Protein AF-A0A2H0VVC9-F1 (afdb_monomer_lite)

Foldseek 3Di:
DPPCVVCVVVVVVVVVVVVVVVVVVVVVVVVVVVVVVVVVVVVVVVVVVVVVVVVVVVVVVCPVPPVVVQVCCCVVVVDDDPPDDDDDDDD

pLDDT: mean 83.44, std 11.23, range [47.62, 96.31]

Structure (mmCIF, N/CA/C/O backbone):
data_AF-A0A2H0VVC9-F1
#
_entry.id   AF-A0A2H0VVC9-F1
#
loop_
_atom_site.group_PDB
_atom_site.id
_atom_site.type_symbol
_atom_site.label_atom_id
_atom_site.label_alt_id
_atom_site.label_comp_id
_atom_site.label_asym_id
_atom_site.label_entity_id
_atom_site.label_seq_id
_atom_site.pdbx_PDB_ins_code
_atom_site.Cartn_x
_atom_site.Cartn_y
_atom_site.Cartn_z
_atom_site.occupancy
_atom_site.B_iso_or_equiv
_atom_site.auth_seq_id
_atom_site.auth_comp_id
_atom_site.auth_asym_id
_atom_site.auth_atom_id
_atom_site.pdbx_PDB_model_num
ATOM 1 N N . MET A 1 1 ? 40.873 -8.728 -44.863 1.00 47.62 1 MET A N 1
ATOM 2 C CA . MET A 1 1 ? 40.056 -8.383 -43.676 1.00 47.62 1 MET A CA 1
ATOM 3 C C . MET A 1 1 ? 39.179 -7.143 -43.946 1.00 47.62 1 MET A C 1
ATOM 5 O O . MET A 1 1 ? 39.280 -6.168 -43.221 1.00 47.62 1 MET A O 1
ATOM 9 N N . SER A 1 2 ? 38.323 -7.138 -44.983 1.00 51.97 2 SER A N 1
ATOM 10 C CA . SER A 1 2 ? 37.499 -5.956 -45.351 1.00 51.97 2 SER A CA 1
ATOM 11 C C . SER A 1 2 ? 35.980 -6.173 -45.264 1.00 51.97 2 SER A C 1
ATOM 13 O O . SER A 1 2 ? 35.212 -5.256 -45.537 1.00 51.97 2 SER A O 1
ATOM 15 N N . PHE A 1 3 ? 35.520 -7.354 -44.836 1.00 52.22 3 PHE A N 1
ATOM 16 C CA . PHE A 1 3 ? 34.093 -7.596 -44.576 1.00 52.22 3 PHE A CA 1
ATOM 17 C C . PHE A 1 3 ? 33.601 -6.914 -43.288 1.00 52.22 3 PHE A C 1
ATOM 19 O O . PHE A 1 3 ? 32.419 -6.603 -43.166 1.00 52.22 3 PHE A O 1
ATOM 26 N N . TRP A 1 4 ? 34.509 -6.616 -42.351 1.00 57.34 4 TRP A N 1
ATOM 27 C CA . TRP A 1 4 ? 34.152 -6.060 -41.043 1.00 57.34 4 TRP A CA 1
ATOM 28 C C . TRP A 1 4 ? 33.723 -4.588 -41.112 1.00 57.34 4 TRP A C 1
ATOM 30 O O . TRP A 1 4 ? 32.752 -4.202 -40.470 1.00 57.34 4 TRP A O 1
ATOM 40 N N . SER A 1 5 ? 34.348 -3.783 -41.975 1.00 63.16 5 SER A N 1
ATOM 41 C CA . SER A 1 5 ? 33.979 -2.374 -42.178 1.00 63.16 5 SER A CA 1
ATOM 42 C C . SER A 1 5 ? 32.667 -2.187 -42.950 1.00 63.16 5 SER A C 1
ATOM 44 O O . SER A 1 5 ? 32.051 -1.129 -42.849 1.00 63.16 5 SER A O 1
ATOM 46 N N . ARG A 1 6 ? 32.204 -3.208 -43.689 1.00 68.44 6 ARG A N 1
ATOM 47 C CA . ARG A 1 6 ? 30.978 -3.132 -44.504 1.00 68.44 6 ARG A CA 1
ATOM 48 C C . ARG A 1 6 ? 29.705 -3.442 -43.708 1.00 68.44 6 ARG A C 1
ATOM 50 O O . ARG A 1 6 ? 28.676 -2.830 -43.969 1.00 68.44 6 ARG A O 1
ATOM 57 N N . SER A 1 7 ? 29.783 -4.328 -42.711 1.00 74.56 7 SER A N 1
ATOM 58 C CA . SER A 1 7 ? 28.656 -4.663 -41.817 1.00 74.56 7 SER A CA 1
ATOM 59 C C . SER A 1 7 ? 28.648 -3.903 -40.487 1.00 74.56 7 SER A C 1
ATOM 61 O O . SER A 1 7 ? 27.659 -3.984 -39.760 1.00 74.56 7 SER A O 1
ATOM 63 N N . TRP A 1 8 ? 29.693 -3.133 -40.165 1.00 82.94 8 TRP A N 1
ATOM 64 C CA . TRP A 1 8 ? 29.770 -2.372 -38.910 1.00 82.94 8 TRP A CA 1
ATOM 65 C C . TRP A 1 8 ? 28.611 -1.381 -38.726 1.00 82.94 8 TRP A C 1
ATOM 67 O O . TRP A 1 8 ? 28.084 -1.237 -37.626 1.00 82.94 8 TRP A O 1
ATOM 77 N N . TRP A 1 9 ? 28.150 -0.755 -39.812 1.00 87.38 9 TRP A N 1
ATOM 78 C CA . TRP A 1 9 ? 27.004 0.158 -39.776 1.00 87.38 9 TRP A CA 1
ATOM 79 C C . TRP A 1 9 ? 25.696 -0.530 -39.371 1.00 87.38 9 TRP A C 1
ATOM 81 O O . TRP A 1 9 ? 24.907 0.057 -38.636 1.00 87.38 9 TRP A O 1
ATOM 91 N N . VAL A 1 10 ? 25.486 -1.788 -39.772 1.00 90.25 10 VAL A N 1
ATOM 92 C CA . VAL A 1 10 ? 24.300 -2.566 -39.373 1.00 90.25 10 VAL A CA 1
ATOM 93 C C . VAL A 1 10 ? 24.372 -2.919 -37.892 1.00 90.25 10 VAL A C 1
ATOM 95 O O . VAL A 1 10 ? 23.382 -2.792 -37.182 1.00 90.25 10 VAL A O 1
ATOM 98 N N . VAL A 1 11 ? 25.555 -3.304 -37.405 1.00 89.00 11 VAL A N 1
ATOM 99 C CA . VAL A 1 11 ? 25.772 -3.580 -35.977 1.00 89.00 11 VAL A CA 1
ATOM 100 C C . VAL A 1 11 ? 25.531 -2.322 -35.146 1.00 89.00 11 VAL A C 1
ATOM 102 O O . VAL A 1 11 ? 24.836 -2.388 -34.139 1.00 89.00 11 VAL A O 1
ATOM 105 N N . SER A 1 12 ? 26.039 -1.170 -35.590 1.00 88.19 12 SER A N 1
ATOM 106 C CA . SER A 1 12 ? 25.813 0.113 -34.923 1.00 88.19 12 SER A CA 1
ATOM 107 C C . SER A 1 12 ? 24.332 0.499 -34.907 1.00 88.19 12 SER A C 1
ATOM 109 O O . SER A 1 12 ? 23.831 0.884 -33.856 1.00 88.19 12 SER A O 1
ATOM 111 N N . PHE A 1 13 ? 23.616 0.325 -36.021 1.00 92.88 13 PHE A N 1
ATOM 112 C CA . PHE A 1 13 ? 22.177 0.586 -36.098 1.00 92.88 13 PHE A CA 1
ATOM 113 C C . PHE A 1 13 ? 21.359 -0.352 -35.199 1.00 92.88 13 PHE A C 1
ATOM 115 O O . PHE A 1 13 ? 20.485 0.086 -34.457 1.00 92.88 13 PHE A O 1
ATOM 122 N N . CYS A 1 14 ? 21.672 -1.648 -35.195 1.00 92.69 14 CYS A N 1
ATOM 123 C CA . CYS A 1 14 ? 21.029 -2.589 -34.283 1.00 92.69 14 CYS A CA 1
ATOM 124 C C . CYS A 1 14 ? 21.313 -2.231 -32.819 1.00 92.69 14 CYS A C 1
ATOM 126 O O . CYS A 1 14 ? 20.407 -2.281 -31.990 1.00 92.69 14 CYS A O 1
ATOM 128 N N . LEU A 1 15 ? 22.546 -1.827 -32.494 1.00 93.12 15 LEU A N 1
ATOM 129 C CA . LEU A 1 15 ? 22.918 -1.419 -31.142 1.00 93.12 15 LEU A CA 1
ATOM 130 C C . LEU A 1 15 ? 22.125 -0.183 -30.697 1.00 93.12 15 LEU A C 1
ATOM 132 O O . LEU A 1 15 ? 21.594 -0.173 -29.589 1.00 93.12 15 LEU A O 1
ATOM 136 N N . THR A 1 16 ? 21.993 0.835 -31.551 1.00 91.44 16 THR A N 1
ATOM 137 C CA . THR A 1 16 ? 21.223 2.042 -31.219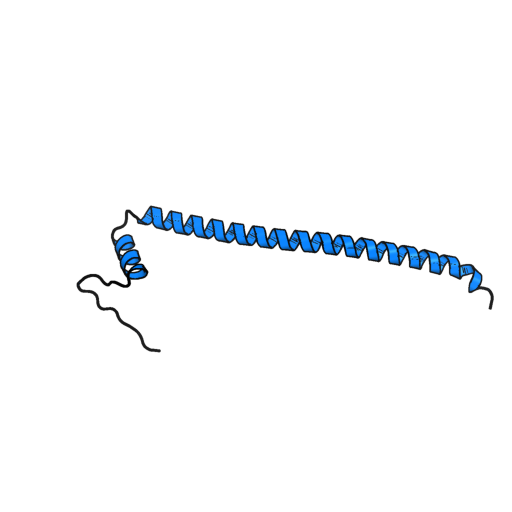 1.00 91.44 16 THR A CA 1
ATOM 138 C C . THR A 1 16 ? 19.738 1.735 -31.055 1.00 91.44 16 THR A C 1
ATOM 140 O O . THR A 1 16 ? 19.143 2.184 -30.076 1.00 91.44 16 THR A O 1
ATOM 143 N N . CYS A 1 17 ? 19.146 0.904 -31.919 1.00 93.62 17 CYS A N 1
ATOM 144 C CA . CYS A 1 17 ? 17.771 0.431 -31.744 1.00 93.62 17 CYS A CA 1
ATOM 145 C C . CYS A 1 17 ? 17.579 -0.310 -30.412 1.00 93.62 17 CYS A C 1
ATOM 147 O O . CYS A 1 17 ? 16.615 -0.040 -29.695 1.00 93.62 17 CYS A O 1
ATOM 149 N N . CYS A 1 18 ? 18.508 -1.199 -30.046 1.00 93.38 18 CYS A N 1
ATOM 150 C CA . CYS A 1 18 ? 18.464 -1.919 -28.775 1.00 93.38 18 CYS A CA 1
ATOM 151 C C . CYS A 1 18 ? 18.566 -0.977 -27.569 1.00 93.38 18 CYS A C 1
ATOM 153 O O . CYS A 1 18 ? 17.811 -1.138 -26.612 1.00 93.38 18 CYS A O 1
ATOM 155 N N . LEU A 1 19 ? 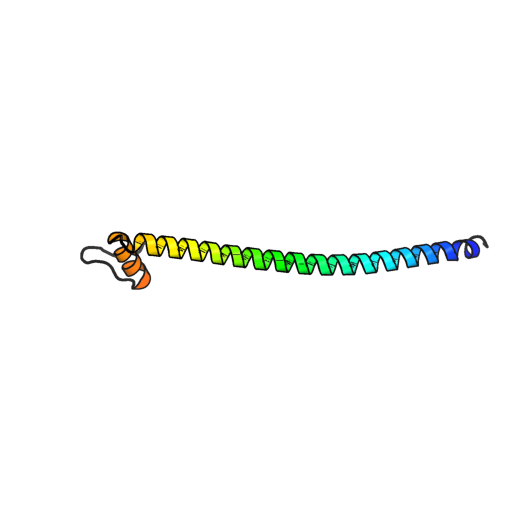19.459 0.015 -27.612 1.00 92.56 19 LEU A N 1
ATOM 156 C CA . LEU A 1 19 ? 19.631 0.985 -26.527 1.00 92.56 19 LEU A CA 1
ATOM 157 C C . LEU A 1 19 ? 18.387 1.857 -26.341 1.00 92.56 19 LEU A C 1
ATOM 159 O O . LEU A 1 19 ? 17.921 2.018 -25.215 1.00 92.56 19 LEU A O 1
ATOM 163 N N . VAL A 1 20 ? 17.809 2.364 -27.434 1.00 92.81 20 VAL A N 1
ATOM 164 C CA . VAL A 1 20 ? 16.575 3.163 -27.390 1.00 92.81 20 VAL A CA 1
ATOM 165 C C . VAL A 1 20 ? 15.410 2.331 -26.858 1.00 92.81 20 VAL A C 1
ATOM 167 O O . VAL A 1 20 ? 14.680 2.784 -25.976 1.00 92.81 20 VAL A O 1
ATOM 170 N N . TYR A 1 21 ? 15.259 1.095 -27.340 1.00 94.12 21 TYR A N 1
ATOM 171 C CA . TYR A 1 21 ? 14.227 0.182 -26.854 1.00 94.12 21 TYR A CA 1
ATOM 172 C C . TYR A 1 21 ? 14.390 -0.115 -25.361 1.00 94.12 21 TYR A C 1
ATOM 174 O O . TYR A 1 21 ? 13.419 -0.051 -24.607 1.00 94.12 21 TYR A O 1
ATOM 182 N N . PHE A 1 22 ? 15.615 -0.402 -24.916 1.00 92.12 22 PHE A N 1
ATOM 183 C CA . PHE A 1 22 ? 15.899 -0.687 -23.514 1.00 92.12 22 PHE A CA 1
ATOM 184 C C . PHE A 1 22 ? 15.619 0.524 -22.618 1.00 92.12 22 PHE A C 1
ATOM 186 O O . PHE A 1 22 ? 14.963 0.375 -21.586 1.00 92.12 22 PHE A O 1
ATOM 193 N N . HIS A 1 23 ? 16.044 1.719 -23.037 1.00 89.94 23 HIS A N 1
ATOM 194 C CA . HIS A 1 23 ? 15.791 2.961 -22.310 1.00 89.94 23 HIS A CA 1
ATOM 195 C C . HIS A 1 23 ? 14.290 3.209 -22.154 1.00 89.94 23 HIS A C 1
ATOM 197 O O . HIS A 1 23 ? 13.791 3.296 -21.032 1.00 89.94 23 HIS A O 1
ATOM 203 N N . PHE A 1 24 ? 13.547 3.199 -23.263 1.00 91.12 24 PHE A N 1
ATOM 204 C CA . PHE A 1 24 ? 12.100 3.397 -23.253 1.00 91.12 24 PHE A CA 1
ATOM 205 C C . PHE A 1 24 ? 11.379 2.354 -22.389 1.00 91.12 24 PHE A C 1
ATOM 207 O O . PHE A 1 24 ? 10.486 2.680 -21.606 1.00 91.12 24 PHE A O 1
ATOM 214 N N . MET A 1 25 ? 11.790 1.088 -22.486 1.00 90.12 25 MET A N 1
ATOM 215 C CA . MET A 1 25 ? 11.222 0.008 -21.685 1.00 90.12 25 MET A CA 1
ATOM 216 C C . MET A 1 25 ? 11.483 0.208 -20.187 1.00 90.12 25 MET A C 1
ATOM 218 O O . MET A 1 25 ? 10.612 -0.090 -19.370 1.00 90.12 25 MET A O 1
ATOM 222 N N . SER A 1 26 ? 12.659 0.717 -19.810 1.00 87.00 26 SER A N 1
ATOM 223 C CA . SER A 1 26 ? 13.000 0.983 -18.409 1.00 87.00 26 SER A CA 1
ATOM 224 C C . SER A 1 26 ? 12.150 2.108 -17.807 1.00 87.00 26 SER A C 1
ATOM 226 O O . SER A 1 26 ? 11.613 1.942 -16.712 1.00 87.00 26 SER A O 1
ATOM 228 N N . GLU A 1 27 ? 11.912 3.189 -18.555 1.00 85.44 27 GLU A N 1
ATOM 229 C CA . GLU A 1 27 ? 11.066 4.305 -18.117 1.00 85.44 27 GLU A CA 1
ATOM 230 C C . GLU A 1 27 ? 9.607 3.875 -17.942 1.00 85.44 2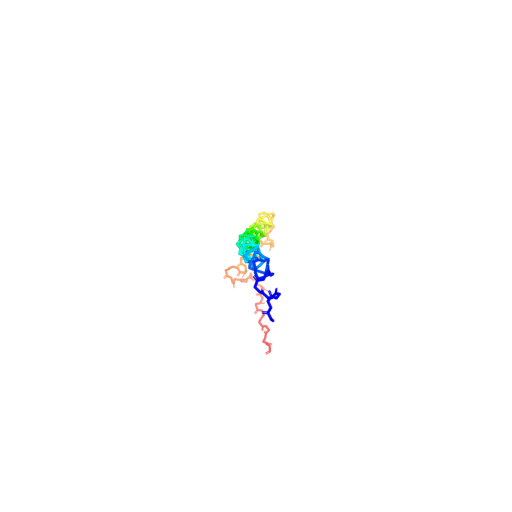7 GLU A C 1
ATOM 232 O O . GLU A 1 27 ? 8.961 4.208 -16.945 1.00 85.44 27 GLU A O 1
ATOM 237 N N . LYS A 1 28 ? 9.086 3.065 -18.874 1.00 86.00 28 LYS A N 1
ATOM 238 C CA . LYS A 1 28 ? 7.730 2.511 -18.762 1.00 86.00 28 LYS A CA 1
ATOM 239 C C . LYS A 1 28 ? 7.594 1.591 -17.556 1.00 86.00 28 LYS A C 1
ATOM 241 O O . LYS A 1 28 ? 6.601 1.686 -16.840 1.00 86.00 28 LYS A O 1
ATOM 246 N N . LYS A 1 29 ? 8.591 0.742 -17.293 1.00 87.88 29 LYS A N 1
ATOM 247 C CA . LYS A 1 29 ? 8.601 -0.134 -16.114 1.00 87.88 29 LYS A CA 1
ATOM 248 C C . LYS A 1 29 ? 8.611 0.662 -14.812 1.00 87.88 29 LYS A C 1
ATOM 250 O O . LYS A 1 29 ? 7.855 0.317 -13.911 1.00 87.88 29 LYS A O 1
ATOM 255 N N . ALA A 1 30 ? 9.398 1.734 -14.727 1.00 88.81 30 ALA A N 1
ATOM 256 C CA . ALA A 1 30 ? 9.433 2.594 -13.545 1.00 88.81 30 ALA A CA 1
ATOM 257 C C . ALA A 1 30 ? 8.084 3.291 -13.299 1.00 88.81 30 ALA A C 1
ATOM 259 O O . ALA A 1 30 ? 7.578 3.285 -12.177 1.00 88.81 30 ALA A O 1
ATOM 260 N N . AL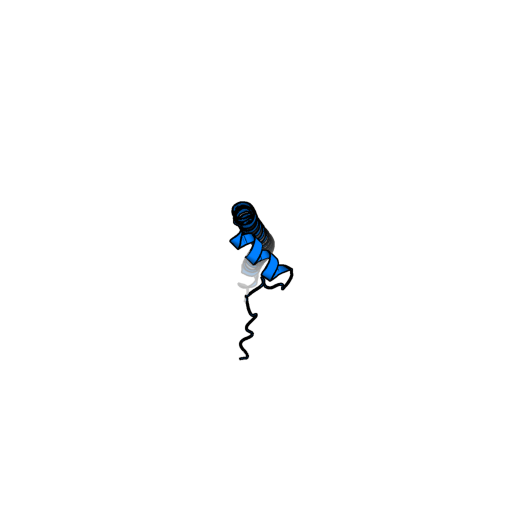A A 1 31 ? 7.459 3.825 -14.354 1.00 90.12 31 ALA A N 1
ATOM 261 C CA . ALA A 1 31 ? 6.143 4.454 -14.255 1.00 90.12 31 ALA A CA 1
ATOM 262 C C . ALA A 1 31 ? 5.055 3.458 -13.817 1.00 90.12 31 ALA A C 1
ATOM 264 O O . ALA A 1 31 ? 4.247 3.772 -12.943 1.00 90.12 31 ALA A O 1
ATOM 265 N N . VAL A 1 32 ? 5.061 2.245 -14.381 1.00 92.81 32 VAL A N 1
ATOM 266 C CA . VAL A 1 32 ? 4.127 1.178 -13.992 1.00 92.81 32 VAL A CA 1
ATOM 267 C C . VAL A 1 32 ? 4.360 0.760 -12.542 1.00 92.81 32 VAL A C 1
ATOM 269 O O . VAL A 1 32 ? 3.397 0.707 -11.787 1.00 92.81 32 VAL A O 1
ATOM 272 N N . ALA A 1 33 ? 5.613 0.548 -12.131 1.00 93.06 33 ALA A N 1
ATOM 273 C CA . ALA A 1 33 ? 5.955 0.172 -10.759 1.00 93.06 33 ALA A CA 1
ATOM 274 C C . ALA A 1 33 ? 5.482 1.219 -9.736 1.00 93.06 33 ALA A C 1
ATOM 276 O O . ALA A 1 33 ? 4.917 0.880 -8.698 1.00 93.06 33 ALA A O 1
ATOM 277 N N . HIS A 1 34 ? 5.655 2.505 -10.048 1.00 92.00 34 HIS A N 1
ATOM 278 C CA . HIS A 1 34 ? 5.164 3.582 -9.196 1.00 92.00 34 HIS A CA 1
ATOM 279 C C . HIS A 1 34 ? 3.629 3.585 -9.099 1.00 92.00 34 HIS A C 1
ATOM 281 O O . HIS A 1 34 ? 3.071 3.733 -8.012 1.00 92.00 34 HIS A O 1
ATOM 287 N N . MET A 1 35 ? 2.925 3.391 -10.221 1.00 91.50 35 MET A N 1
ATOM 288 C CA . MET A 1 35 ? 1.460 3.318 -10.212 1.00 91.50 35 MET A CA 1
ATOM 289 C C . MET A 1 35 ? 0.937 2.096 -9.451 1.00 91.50 35 MET A C 1
ATOM 291 O O . MET A 1 35 ? -0.055 2.222 -8.737 1.00 91.50 35 MET A O 1
ATOM 295 N N . THR A 1 36 ? 1.597 0.939 -9.557 1.00 94.56 36 THR A N 1
ATOM 296 C CA . THR A 1 36 ? 1.197 -0.270 -8.824 1.00 94.56 36 THR A CA 1
ATOM 297 C C . THR A 1 36 ? 1.385 -0.112 -7.322 1.00 94.56 36 THR A C 1
ATOM 299 O O . THR A 1 36 ? 0.475 -0.457 -6.577 1.00 94.56 36 THR A O 1
ATOM 302 N N . LEU A 1 37 ? 2.501 0.483 -6.882 1.00 95.00 37 LEU A N 1
ATOM 303 C CA . LEU A 1 37 ? 2.738 0.762 -5.461 1.00 95.00 37 LEU A CA 1
ATOM 304 C C . LEU A 1 37 ? 1.665 1.692 -4.890 1.00 95.00 37 LEU A C 1
ATOM 306 O O . LEU A 1 37 ? 1.087 1.415 -3.844 1.00 95.00 37 LEU A O 1
ATOM 310 N N . LYS A 1 38 ? 1.338 2.765 -5.616 1.00 94.81 38 LYS A N 1
ATOM 311 C CA . LYS A 1 38 ? 0.298 3.705 -5.187 1.00 94.81 38 LYS A CA 1
ATOM 312 C C . LYS A 1 38 ? -1.085 3.053 -5.131 1.00 94.81 38 LYS A C 1
ATOM 314 O O . LYS A 1 38 ? -1.892 3.376 -4.264 1.00 94.81 38 LYS A O 1
ATOM 319 N N . LEU A 1 39 ? -1.379 2.149 -6.063 1.00 95.88 39 LEU A N 1
ATOM 320 C CA . LEU A 1 39 ? -2.636 1.405 -6.069 1.00 95.88 39 LEU A CA 1
ATOM 321 C C . LEU A 1 39 ? -2.732 0.472 -4.858 1.00 95.88 39 LEU A C 1
ATOM 323 O O . LEU A 1 39 ? -3.780 0.431 -4.219 1.00 95.88 39 LEU A O 1
ATOM 327 N N . GLU A 1 40 ? -1.650 -0.228 -4.528 1.00 96.31 40 GLU A N 1
ATOM 328 C CA . GLU A 1 40 ? -1.572 -1.104 -3.357 1.00 96.31 40 GLU A CA 1
ATOM 329 C C . GLU A 1 40 ? -1.753 -0.320 -2.048 1.00 96.31 40 GLU A C 1
ATOM 331 O O . GLU A 1 40 ? -2.555 -0.712 -1.201 1.00 96.31 40 GLU A O 1
ATOM 336 N N . GLU A 1 41 ? -1.106 0.841 -1.922 1.00 95.94 41 GLU A N 1
ATOM 337 C CA . GLU A 1 41 ? -1.273 1.741 -0.777 1.00 95.94 41 GLU A CA 1
ATOM 338 C C . GLU A 1 41 ? -2.734 2.192 -0.623 1.00 95.94 41 GLU A C 1
ATOM 340 O O . GLU A 1 41 ? -3.339 2.003 0.435 1.00 95.94 41 GLU A O 1
ATOM 345 N N . MET A 1 42 ? -3.354 2.686 -1.701 1.00 94.25 42 MET A N 1
ATOM 346 C CA . MET A 1 42 ? -4.765 3.096 -1.685 1.00 94.25 42 MET A CA 1
ATOM 347 C C . MET A 1 42 ? -5.711 1.927 -1.370 1.00 94.25 42 MET A C 1
ATOM 349 O O . MET A 1 42 ? -6.725 2.106 -0.691 1.00 94.25 42 MET A O 1
ATOM 353 N N . GLN A 1 43 ? -5.406 0.715 -1.843 1.00 96.06 43 GLN A N 1
ATOM 354 C CA . GLN A 1 43 ? -6.175 -0.480 -1.496 1.00 96.06 43 GLN A CA 1
ATOM 355 C C . GLN A 1 43 ? -6.048 -0.825 -0.013 1.00 96.06 43 GLN A C 1
ATOM 357 O O . GLN A 1 43 ? -7.047 -1.178 0.618 1.00 96.06 43 GLN A O 1
ATOM 362 N N . GLN A 1 44 ? -4.853 -0.691 0.560 1.00 96.00 44 GLN A N 1
ATOM 363 C CA . GLN A 1 44 ? -4.626 -0.931 1.977 1.00 96.00 44 GLN A CA 1
ATOM 364 C C . GLN A 1 44 ? -5.358 0.100 2.846 1.00 96.00 44 GLN A C 1
ATOM 366 O O . GLN A 1 44 ? -6.001 -0.268 3.831 1.00 96.00 44 GLN A O 1
ATOM 371 N N . GLU A 1 45 ? -5.317 1.378 2.472 1.00 95.44 45 GLU A N 1
ATOM 372 C CA . GLU A 1 45 ? -6.077 2.437 3.143 1.00 95.44 45 GLU A CA 1
ATOM 373 C C . GLU A 1 45 ? -7.582 2.183 3.079 1.00 95.44 45 GLU A C 1
ATOM 375 O O . GLU A 1 45 ? -8.267 2.254 4.103 1.00 95.44 45 GLU A O 1
ATOM 380 N N . LYS A 1 46 ? -8.092 1.806 1.900 1.00 95.94 46 LYS A N 1
ATOM 381 C CA . LYS A 1 46 ? -9.493 1.419 1.722 1.00 95.94 46 LYS A CA 1
ATOM 382 C C . LYS A 1 46 ? -9.868 0.265 2.650 1.00 95.94 46 LYS A C 1
ATOM 384 O O . LYS A 1 46 ? -10.912 0.328 3.295 1.00 95.94 46 LYS A O 1
ATOM 389 N N . TRP A 1 47 ? -9.025 -0.762 2.751 1.00 96.19 47 TRP A N 1
ATOM 390 C CA . TRP A 1 47 ? -9.274 -1.894 3.642 1.00 96.19 47 TRP A CA 1
ATOM 391 C C . TRP A 1 47 ? -9.344 -1.477 5.111 1.00 96.19 47 TRP A C 1
ATOM 393 O O . TRP A 1 47 ? -10.290 -1.843 5.805 1.00 96.19 47 TRP A O 1
ATOM 403 N N . ARG A 1 48 ? -8.402 -0.650 5.576 1.00 95.38 48 ARG A N 1
ATOM 404 C CA . ARG A 1 48 ? -8.421 -0.121 6.950 1.00 95.38 48 ARG A CA 1
ATOM 405 C C . ARG A 1 48 ? -9.674 0.713 7.221 1.00 95.38 48 ARG A C 1
ATOM 407 O O . ARG A 1 48 ? -10.261 0.608 8.295 1.00 95.38 48 ARG A O 1
ATOM 414 N N . ALA A 1 49 ? -10.097 1.531 6.257 1.00 94.56 49 ALA A N 1
ATOM 415 C CA . ALA A 1 49 ? -11.304 2.342 6.381 1.00 94.56 49 ALA A CA 1
ATOM 416 C C . ALA A 1 49 ? -12.574 1.479 6.464 1.00 94.56 49 ALA A C 1
ATOM 418 O O . ALA A 1 49 ? -13.443 1.764 7.286 1.00 94.56 49 ALA A O 1
ATOM 419 N N . ILE A 1 50 ? -12.660 0.408 5.666 1.00 96.06 50 ILE A N 1
ATOM 420 C CA . ILE A 1 50 ? -13.763 -0.563 5.724 1.00 96.06 50 ILE A CA 1
ATOM 421 C C . ILE A 1 50 ? -13.788 -1.264 7.082 1.00 96.06 50 ILE A C 1
ATOM 423 O O . ILE A 1 50 ? -14.818 -1.236 7.744 1.00 96.06 50 ILE A O 1
ATOM 427 N N . GLN A 1 51 ? -12.654 -1.792 7.547 1.00 93.88 51 GLN A N 1
ATOM 428 C CA . GLN A 1 51 ? -12.576 -2.443 8.860 1.00 93.88 51 GLN A CA 1
ATOM 429 C C . GLN A 1 51 ? -12.995 -1.501 9.991 1.00 93.88 51 GLN A C 1
ATOM 431 O O . GLN A 1 51 ? -13.729 -1.889 10.894 1.00 93.88 51 GLN A O 1
ATOM 436 N N . LYS A 1 52 ? -12.571 -0.234 9.931 1.00 93.38 52 LYS A N 1
ATOM 437 C CA . LYS A 1 52 ? -12.977 0.772 10.914 1.00 93.38 52 LYS A CA 1
ATOM 438 C C . LYS A 1 52 ? -14.477 1.062 10.853 1.00 93.38 52 LYS A C 1
ATOM 440 O O . LYS A 1 52 ? -15.091 1.261 11.895 1.00 93.38 52 LYS A O 1
ATOM 445 N N . LYS A 1 53 ? -15.063 1.108 9.655 1.00 93.94 53 LYS A N 1
ATOM 446 C CA . LYS A 1 53 ? -16.510 1.271 9.476 1.00 93.94 53 LYS A CA 1
ATOM 447 C C . LYS A 1 53 ? -17.265 0.096 10.093 1.00 93.94 53 LYS A C 1
ATOM 449 O O . LYS A 1 53 ? -18.186 0.335 10.859 1.00 93.94 53 LYS A O 1
ATOM 454 N N . GLU A 1 54 ? -16.849 -1.131 9.800 1.00 91.50 54 GLU A N 1
ATOM 455 C CA . GLU A 1 54 ? -17.463 -2.354 10.330 1.00 91.50 54 GLU A CA 1
ATOM 456 C C . GLU A 1 54 ? -17.365 -2.423 11.859 1.00 91.50 54 GLU A C 1
ATOM 458 O O . GLU A 1 54 ? -18.362 -2.707 12.518 1.00 91.50 54 GLU A O 1
ATOM 463 N N . ASP A 1 55 ? -16.206 -2.085 12.437 1.00 89.06 55 ASP A N 1
ATOM 464 C CA . ASP A 1 55 ? -16.045 -1.982 13.892 1.00 89.06 55 ASP A CA 1
ATOM 465 C C . ASP A 1 55 ? -17.011 -0.946 14.477 1.00 89.06 55 ASP A C 1
ATOM 467 O O . ASP A 1 55 ? -17.764 -1.249 15.396 1.00 89.06 55 ASP A O 1
ATOM 471 N N . LEU A 1 56 ? -17.065 0.262 13.910 1.00 87.38 56 LEU A N 1
ATOM 472 C CA . LEU A 1 56 ? -17.984 1.305 14.371 1.00 87.38 56 LEU A CA 1
ATOM 473 C C . LEU A 1 56 ? -19.455 0.894 14.240 1.00 87.38 56 LEU A C 1
ATOM 475 O O . LEU A 1 56 ? -20.236 1.175 15.145 1.00 87.38 56 LEU A O 1
ATOM 479 N N . GLU A 1 57 ? -19.836 0.229 13.151 1.00 87.12 57 GLU A N 1
ATOM 480 C CA . GLU A 1 57 ? -21.193 -0.286 12.953 1.00 87.12 57 GLU A CA 1
ATOM 481 C C . GLU A 1 57 ? -21.539 -1.349 13.994 1.00 87.12 57 GLU A C 1
ATOM 483 O O . GLU A 1 57 ? -22.625 -1.296 14.572 1.00 87.12 57 GLU A O 1
ATOM 488 N N . LEU A 1 58 ? -20.600 -2.246 14.310 1.00 83.06 58 LEU A N 1
ATOM 489 C CA . LEU A 1 58 ? -20.757 -3.215 15.388 1.00 83.06 58 LEU A CA 1
ATOM 490 C C . LEU A 1 58 ? -20.940 -2.503 16.729 1.00 83.06 58 LEU A C 1
ATOM 492 O O . LEU A 1 58 ? -21.895 -2.807 17.435 1.00 83.06 58 LEU A O 1
ATOM 496 N N . ARG A 1 59 ? -20.098 -1.504 17.036 1.00 80.94 59 ARG A N 1
ATOM 497 C CA . ARG A 1 59 ? -20.203 -0.694 18.260 1.00 80.94 59 ARG A CA 1
ATOM 498 C C . ARG A 1 59 ? -21.555 0.013 18.372 1.00 80.94 59 ARG A C 1
ATOM 500 O O . ARG A 1 59 ? -22.118 0.060 19.458 1.00 80.94 59 ARG A O 1
ATOM 507 N N . ILE A 1 60 ? -22.069 0.581 17.280 1.00 82.50 60 ILE A N 1
ATOM 508 C CA . ILE A 1 60 ? -23.382 1.245 17.259 1.00 82.50 60 ILE A CA 1
ATOM 509 C C . ILE A 1 60 ? -24.497 0.220 17.474 1.00 82.50 60 ILE A C 1
ATOM 511 O O . ILE A 1 60 ? -25.391 0.455 18.283 1.00 82.50 60 ILE A O 1
ATOM 515 N N . ALA A 1 61 ? -24.446 -0.925 16.788 1.00 78.06 61 ALA A N 1
ATOM 516 C CA . ALA A 1 61 ? -25.453 -1.974 16.929 1.00 78.06 61 ALA A CA 1
ATOM 517 C C . ALA A 1 61 ? -25.540 -2.497 18.371 1.00 78.06 61 ALA A C 1
ATOM 519 O O . ALA A 1 61 ? -26.625 -2.787 18.873 1.00 78.06 61 ALA A O 1
ATOM 520 N N . SER A 1 62 ? -24.404 -2.563 19.055 1.00 74.19 62 SER A N 1
ATOM 521 C CA . SER A 1 62 ? -24.289 -3.080 20.410 1.00 74.19 62 SER A CA 1
ATOM 522 C C . SER A 1 62 ? -24.456 -2.027 21.512 1.00 74.19 62 SER A C 1
ATOM 524 O O . SER A 1 62 ? -24.519 -2.386 22.681 1.00 74.19 62 SER A O 1
ATOM 526 N N . GLN A 1 63 ? -24.583 -0.735 21.186 1.00 70.00 63 GLN A N 1
ATOM 52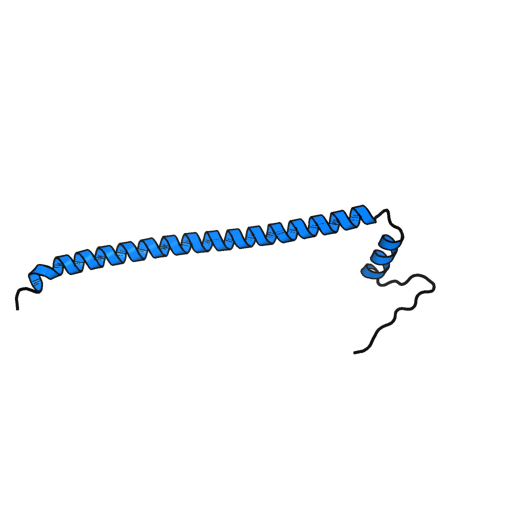7 C CA . GLN A 1 63 ? -24.864 0.317 22.180 1.00 70.00 63 GLN A CA 1
ATOM 528 C C . GLN A 1 63 ? -26.219 0.150 22.882 1.00 70.00 63 GLN A C 1
ATOM 530 O O . GLN A 1 63 ? -26.426 0.741 23.936 1.00 70.00 63 GLN A O 1
ATOM 535 N N . ASN A 1 64 ? -27.129 -0.652 22.326 1.00 70.25 64 ASN A N 1
ATOM 536 C CA . ASN A 1 64 ? -28.396 -1.000 22.971 1.00 70.25 64 ASN A CA 1
ATOM 537 C C . ASN A 1 64 ? -28.312 -2.292 23.807 1.00 70.25 64 ASN A C 1
ATOM 539 O O . ASN A 1 64 ? -29.306 -2.673 24.420 1.00 70.25 64 ASN A O 1
ATOM 543 N N . ASP A 1 65 ? -27.159 -2.972 23.823 1.00 78.00 65 ASP A N 1
ATOM 544 C CA . ASP A 1 65 ? -26.924 -4.192 24.596 1.00 78.00 65 ASP A CA 1
ATOM 545 C C . ASP A 1 65 ? -26.201 -3.855 25.919 1.00 78.00 65 ASP A C 1
ATOM 547 O O . ASP A 1 65 ? -25.031 -3.450 25.901 1.00 78.00 65 ASP A O 1
ATOM 551 N N . PRO A 1 66 ? -26.858 -4.037 27.082 1.00 74.62 66 PRO A N 1
ATOM 552 C CA . PRO A 1 66 ? -26.259 -3.778 28.389 1.00 74.62 66 PRO A CA 1
ATOM 553 C C . PRO A 1 66 ? -24.962 -4.562 28.634 1.00 74.62 66 PRO A C 1
ATOM 555 O O . PRO A 1 66 ? -24.010 -4.009 29.184 1.00 74.62 66 PRO A O 1
ATOM 558 N N . ALA A 1 67 ? -24.886 -5.820 28.183 1.00 76.12 67 ALA A N 1
ATOM 559 C CA . ALA A 1 67 ? -23.704 -6.661 28.376 1.00 76.12 67 ALA A CA 1
ATOM 560 C C . ALA A 1 67 ? -22.513 -6.160 27.547 1.00 76.12 67 ALA A C 1
ATOM 562 O O . ALA A 1 67 ? -21.357 -6.240 27.973 1.00 76.12 67 ALA A O 1
ATOM 563 N N . TRP A 1 68 ? -22.784 -5.588 26.372 1.00 74.75 68 TRP A N 1
ATOM 564 C CA . TRP A 1 68 ? -21.748 -4.981 25.551 1.00 74.75 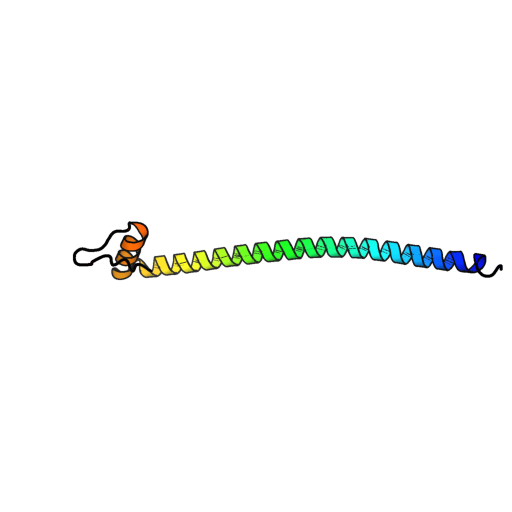68 TRP A CA 1
ATOM 565 C C . TRP A 1 68 ? -21.213 -3.678 26.156 1.00 74.75 68 TRP A C 1
ATOM 567 O O . TRP A 1 68 ? -20.000 -3.454 26.149 1.00 74.75 68 TRP A O 1
ATOM 577 N N . ILE A 1 69 ? -22.089 -2.842 26.724 1.00 74.69 69 ILE A N 1
ATOM 578 C CA . ILE A 1 69 ? -21.685 -1.625 27.444 1.00 74.69 69 ILE A CA 1
ATOM 579 C C . ILE A 1 69 ? -20.764 -1.986 28.613 1.00 74.69 69 ILE A C 1
ATOM 581 O O . ILE A 1 69 ? -19.691 -1.396 28.749 1.00 74.69 69 ILE A O 1
ATOM 585 N N . GLU A 1 70 ? -21.136 -2.983 29.419 1.00 78.00 70 GLU A N 1
ATOM 586 C CA . GLU A 1 70 ? -20.307 -3.450 30.534 1.00 78.00 70 GLU A CA 1
ATOM 587 C C . GLU A 1 70 ? -18.942 -3.956 30.056 1.00 78.00 70 GLU A C 1
ATOM 589 O O . GLU A 1 70 ? -17.915 -3.554 30.601 1.00 78.00 70 GLU A O 1
ATOM 594 N N . MET A 1 71 ? -18.897 -4.763 28.992 1.00 77.88 71 MET A N 1
ATOM 595 C CA . MET A 1 71 ? -17.643 -5.256 28.413 1.00 77.88 71 MET A CA 1
ATOM 596 C C . MET A 1 71 ? -16.721 -4.115 27.945 1.00 77.88 71 MET A C 1
ATOM 598 O O . MET A 1 71 ? -15.514 -4.151 28.199 1.00 77.88 71 MET A O 1
ATOM 602 N N . ILE A 1 72 ? -17.265 -3.097 27.271 1.00 76.31 72 ILE A N 1
ATOM 603 C CA . ILE A 1 72 ? -16.497 -1.926 26.818 1.00 76.31 72 ILE A CA 1
ATOM 604 C C . ILE A 1 72 ? -15.972 -1.126 28.009 1.00 76.31 72 ILE A C 1
ATOM 606 O O . ILE A 1 72 ? -14.800 -0.751 28.011 1.00 76.31 72 ILE A O 1
ATOM 610 N N . LEU A 1 73 ? -16.796 -0.904 29.037 1.00 76.56 73 LEU A N 1
ATOM 611 C CA . LEU A 1 73 ? -16.376 -0.217 30.259 1.00 76.56 73 LEU A CA 1
ATOM 612 C C . LEU A 1 73 ? -15.252 -0.983 30.967 1.00 76.56 73 LEU A C 1
ATOM 614 O O . LEU A 1 73 ? -14.250 -0.374 31.340 1.00 76.56 73 LEU A O 1
ATOM 618 N N . MET A 1 74 ? -15.353 -2.311 31.085 1.00 80.75 74 MET A N 1
ATOM 619 C CA . MET A 1 74 ? -14.286 -3.124 31.679 1.00 80.75 74 MET A CA 1
ATOM 620 C C . MET A 1 74 ? -12.978 -3.047 30.888 1.00 80.75 74 MET A C 1
ATOM 622 O O . MET A 1 74 ? -11.899 -2.978 31.476 1.00 80.75 74 MET A O 1
ATOM 626 N N . ARG A 1 75 ? -13.057 -3.046 29.553 1.00 79.62 75 ARG A N 1
ATOM 627 C CA . ARG A 1 75 ? -11.886 -2.981 28.671 1.00 79.62 75 ARG A CA 1
ATOM 628 C C . ARG A 1 75 ? -11.222 -1.604 28.684 1.00 79.62 75 ARG A C 1
ATOM 630 O O . ARG A 1 75 ? -10.005 -1.530 28.826 1.00 79.62 75 ARG A O 1
ATOM 637 N N . ASP A 1 76 ? -12.004 -0.538 28.525 1.00 80.06 76 ASP A N 1
ATOM 638 C CA . ASP A 1 76 ? -11.487 0.814 28.286 1.00 80.06 76 ASP A CA 1
ATOM 639 C C . ASP A 1 76 ? -11.150 1.544 29.600 1.00 80.06 76 ASP A C 1
ATOM 641 O O . ASP A 1 76 ? -10.176 2.293 29.651 1.00 80.06 76 ASP A O 1
ATOM 645 N N . LEU A 1 77 ? -11.908 1.303 30.678 1.00 77.69 77 LEU A N 1
ATOM 646 C CA . LEU A 1 77 ? -11.649 1.884 32.006 1.00 77.69 77 LEU A CA 1
ATOM 647 C C . LEU A 1 77 ? -10.871 0.933 32.931 1.00 77.69 77 LEU A C 1
ATOM 649 O O . LEU A 1 77 ? -10.430 1.346 34.002 1.00 77.69 77 LEU A O 1
ATOM 653 N N . GLY A 1 78 ? -10.706 -0.340 32.554 1.00 74.62 78 GLY A N 1
ATOM 654 C CA . GLY A 1 78 ? -10.010 -1.343 33.368 1.00 74.62 78 GLY A CA 1
ATOM 655 C C . GLY A 1 78 ? -10.754 -1.751 34.645 1.00 74.62 78 GLY A C 1
ATOM 656 O O . GLY A 1 78 ? -10.151 -2.380 35.520 1.00 74.62 78 GLY A O 1
ATOM 657 N N . VAL A 1 79 ? -12.030 -1.376 34.762 1.00 76.38 79 VAL A N 1
ATOM 658 C CA . VAL A 1 79 ? -12.890 -1.637 35.924 1.00 76.38 79 VAL A CA 1
ATOM 659 C C . VAL A 1 79 ? -13.520 -3.028 35.844 1.00 76.38 79 VAL A C 1
ATOM 661 O O . VAL A 1 79 ? -13.592 -3.623 34.776 1.00 76.38 79 VAL A O 1
ATOM 664 N N . VAL A 1 80 ? -13.960 -3.572 36.976 1.00 75.44 80 VAL A N 1
ATOM 665 C CA . VAL A 1 80 ? -14.661 -4.863 37.055 1.00 75.44 80 VAL A CA 1
ATOM 666 C C . VAL A 1 80 ? -15.954 -4.646 37.848 1.00 75.44 80 VAL A C 1
ATOM 668 O O . VAL A 1 80 ? -15.888 -3.953 38.865 1.00 75.44 80 VAL A O 1
ATOM 671 N N . PRO A 1 81 ? -17.115 -5.173 37.408 1.00 75.81 81 PRO A N 1
ATOM 672 C CA . PRO A 1 81 ? -18.370 -5.027 38.136 1.00 75.81 81 PRO A CA 1
ATOM 673 C C . PRO A 1 81 ? -18.295 -5.657 39.520 1.00 75.81 81 PRO A C 1
ATOM 675 O O . PRO A 1 81 ? -17.535 -6.602 39.758 1.00 75.81 81 PRO A O 1
ATOM 678 N N . GLU A 1 82 ? -19.129 -5.161 40.428 1.00 71.12 82 GLU A N 1
ATOM 679 C CA . GLU A 1 82 ? -19.217 -5.712 41.774 1.00 71.12 82 GLU A CA 1
ATOM 680 C C . GLU A 1 82 ? -19.575 -7.207 41.728 1.00 71.12 82 GLU A C 1
ATOM 682 O O . GLU A 1 82 ? -20.496 -7.629 41.032 1.00 71.12 82 GLU A O 1
ATOM 687 N N . GLY A 1 83 ? -18.803 -8.025 42.450 1.00 73.75 83 GLY A N 1
ATOM 688 C CA . GLY A 1 83 ? -18.966 -9.483 42.491 1.00 73.75 83 GLY A CA 1
ATOM 689 C C . GLY A 1 83 ? -18.074 -10.280 41.530 1.00 73.75 83 GLY A C 1
ATOM 690 O O . GLY A 1 83 ? -18.013 -11.502 41.658 1.00 73.75 83 GLY A O 1
ATOM 691 N N . PHE A 1 84 ? -17.330 -9.632 40.626 1.00 72.75 84 PHE A N 1
ATOM 692 C CA . PHE A 1 84 ? -16.400 -10.305 39.711 1.00 72.75 84 PHE A CA 1
ATOM 693 C C . PHE A 1 84 ? -14.931 -10.104 40.130 1.00 72.75 84 PHE A C 1
ATOM 695 O O . PHE A 1 84 ? -14.537 -9.036 40.595 1.00 72.75 84 PHE A O 1
ATOM 702 N N . LEU A 1 85 ? -14.092 -11.137 39.964 1.00 75.44 85 LEU A N 1
ATOM 703 C CA . LEU A 1 85 ? -12.668 -11.113 40.330 1.00 75.44 85 LEU A CA 1
ATOM 704 C C . LEU A 1 85 ? -11.784 -11.097 39.073 1.00 75.44 85 LEU A C 1
ATOM 706 O O . LEU A 1 85 ? -11.881 -11.987 38.228 1.00 75.44 85 LEU A O 1
ATOM 710 N N . LYS A 1 86 ? -10.875 -10.121 38.962 1.00 73.94 86 LYS A N 1
ATOM 711 C CA . LYS A 1 86 ? -9.894 -10.065 37.866 1.00 73.94 86 LYS A CA 1
ATOM 712 C C . LYS A 1 86 ? -8.814 -11.131 38.065 1.00 73.94 86 LYS A C 1
ATOM 714 O O . LYS A 1 86 ? -7.937 -10.976 38.912 1.00 73.94 86 LYS A O 1
ATOM 719 N N . VAL A 1 87 ? -8.850 -12.199 37.271 1.00 77.69 87 VAL A N 1
ATOM 720 C CA . VAL A 1 87 ? -7.847 -13.273 37.327 1.00 77.69 87 VAL A CA 1
ATOM 721 C C . VAL A 1 87 ? -6.737 -13.008 36.310 1.00 77.69 87 VAL A C 1
ATOM 723 O O . VAL A 1 87 ? -6.985 -12.935 35.109 1.00 77.69 87 VAL A O 1
ATOM 726 N N . HIS A 1 88 ? -5.497 -12.883 36.787 1.00 72.88 88 HIS A N 1
ATOM 727 C CA . HIS A 1 88 ? -4.303 -12.841 35.942 1.00 72.88 88 HIS A CA 1
ATOM 728 C C . HIS A 1 88 ? -3.632 -14.216 35.927 1.00 72.88 88 HIS A C 1
ATOM 730 O O . HIS A 1 88 ? -3.103 -14.665 36.943 1.00 72.88 88 HIS A O 1
ATOM 736 N N . PHE A 1 89 ? -3.602 -14.865 34.765 1.00 81.56 89 PHE A N 1
ATOM 737 C CA . PHE A 1 89 ? -2.811 -16.077 34.569 1.00 81.56 89 PHE A CA 1
ATOM 738 C C . PHE A 1 89 ? -1.344 -15.688 34.335 1.00 81.56 89 PHE A C 1
ATOM 740 O O . PHE A 1 89 ? -1.030 -14.991 33.368 1.00 81.56 89 PHE A O 1
ATOM 747 N N . LYS A 1 90 ? -0.442 -16.101 35.235 1.00 71.56 90 LYS A N 1
ATOM 748 C CA . LYS A 1 90 ? 1.008 -16.038 34.991 1.00 71.56 90 LYS A CA 1
ATOM 749 C C . LYS A 1 90 ? 1.397 -17.182 34.051 1.00 71.56 90 LYS A C 1
ATOM 751 O O . LYS A 1 90 ? 0.900 -18.293 34.218 1.00 71.56 90 LYS A O 1
ATOM 756 N N . LYS A 1 91 ? 2.240 -16.872 33.068 1.00 60.19 91 LYS A N 1
ATOM 757 C CA . LYS A 1 91 ? 2.821 -17.843 32.137 1.00 60.19 91 LYS A CA 1
ATOM 758 C C . LYS A 1 91 ? 3.983 -18.585 32.787 1.00 60.19 91 LYS A C 1
ATOM 760 O O . LYS A 1 91 ? 4.690 -17.934 33.590 1.00 60.19 91 LYS A O 1
#

Radius of gyration: 33.01 Å; chains: 1; bounding box: 68×22×88 Å

Sequence (91 aa):
MSFWSRSWWVVSFCLTCCLVYFHFMSEKKAAVAHMTLKLEEMQQEKWRAIQKKEDLELRIASQNDPAWIEMILMRDLGVVPEGFLKVHFKK

Secondary structure (DSSP, 8-state):
--SHHHHHHHHHHHHHHHHHHHHHHHHHHHHHHHHHHHHHHHHHHHHHHHHHHHHHHHHHHHTT-HHHHHHHHHHHH----TT--------